Protein AF-A0A528TF82-F1 (afdb_monomer_lite)

pLDDT: mean 95.01, std 3.27, range [76.38, 98.5]

Secondary structure (DSSP, 8-state):
-EEEEE-SS-EEEEE--SS----EEEEETTTTEEEEEEES------TTTT---TTEEEEEEEEEETTEEEEEEEESS-------

Foldseek 3Di:
DWAWDDAQPDIDIDDDDPDDWPWDWDFDVPPTKIKIKTFQDDDPDDPVRQPDHHQFPGWDWDDPDPRIIMIMTTGPHDDDDPDD

Radius of gyration: 12.48 Å; chains: 1; bounding box: 26×31×28 Å

Structure (mmCIF, N/CA/C/O backbone):
data_AF-A0A528TF82-F1
#
_entry.id   AF-A0A528TF82-F1
#
loop_
_atom_site.group_PDB
_atom_site.id
_atom_site.type_symbol
_atom_site.label_atom_id
_atom_site.label_alt_id
_atom_site.label_comp_id
_atom_site.label_asym_id
_atom_site.label_entity_id
_atom_site.label_seq_id
_atom_site.pdbx_PDB_ins_code
_atom_site.Cartn_x
_atom_site.Cartn_y
_atom_site.Cartn_z
_atom_site.occupancy
_atom_site.B_iso_or_equiv
_atom_site.auth_seq_id
_atom_site.auth_comp_id
_atom_site.auth_asym_id
_atom_site.auth_atom_id
_atom_site.pdbx_PDB_model_num
ATOM 1 N N . SER A 1 1 ? -8.381 -5.417 10.077 1.00 87.56 1 SER A N 1
ATOM 2 C CA . SER A 1 1 ? -7.371 -6.494 9.897 1.00 87.56 1 SER A CA 1
ATOM 3 C C . SER A 1 1 ? -6.770 -6.408 8.500 1.00 87.56 1 SER A C 1
ATOM 5 O O . SER A 1 1 ? -7.405 -5.826 7.630 1.00 87.56 1 SER A O 1
ATOM 7 N N . TYR A 1 2 ? -5.566 -6.951 8.279 1.00 95.88 2 TYR A N 1
ATOM 8 C CA . TYR A 1 2 ? -4.866 -6.938 6.984 1.00 95.88 2 TYR A CA 1
ATOM 9 C C . TYR A 1 2 ? -4.658 -8.364 6.469 1.00 95.88 2 TYR A C 1
ATOM 11 O O . TYR A 1 2 ? -4.234 -9.235 7.228 1.00 95.88 2 TYR A O 1
ATOM 19 N N . LYS A 1 3 ? -4.929 -8.610 5.185 1.00 96.25 3 LYS A N 1
ATOM 20 C CA . LYS A 1 3 ? -4.634 -9.882 4.513 1.00 96.25 3 LYS A CA 1
ATOM 21 C C . LYS A 1 3 ? -4.029 -9.628 3.138 1.00 96.25 3 LYS A C 1
ATOM 23 O O . LYS A 1 3 ? -4.471 -8.738 2.419 1.00 96.25 3 LYS A O 1
ATOM 28 N N . MET A 1 4 ? -3.066 -10.463 2.758 1.00 95.81 4 MET A N 1
ATOM 29 C CA . MET A 1 4 ? -2.437 -10.454 1.438 1.00 95.81 4 MET A CA 1
ATOM 30 C C . MET A 1 4 ? -2.319 -11.885 0.904 1.00 95.81 4 MET A C 1
ATOM 32 O O . MET A 1 4 ? -1.731 -12.757 1.550 1.00 95.81 4 MET A O 1
ATOM 36 N N . ALA A 1 5 ? -2.841 -12.115 -0.296 1.00 96.50 5 ALA A N 1
ATOM 37 C CA . ALA A 1 5 ? -2.797 -13.402 -0.980 1.00 96.50 5 ALA A CA 1
ATOM 38 C C . ALA A 1 5 ? -2.550 -13.214 -2.480 1.00 96.50 5 ALA A C 1
ATOM 40 O O . ALA A 1 5 ? -2.813 -12.141 -3.023 1.00 96.50 5 ALA A O 1
ATOM 41 N N . GLY A 1 6 ? -2.052 -14.261 -3.134 1.00 95.94 6 GLY A N 1
ATOM 42 C CA . GLY A 1 6 ? -1.721 -14.250 -4.556 1.00 95.94 6 GLY A CA 1
ATOM 43 C C . GLY A 1 6 ? -0.263 -14.604 -4.828 1.00 95.94 6 GLY A C 1
ATOM 44 O O . GLY A 1 6 ? 0.452 -15.086 -3.944 1.00 95.94 6 GLY A O 1
ATOM 45 N N . ASP A 1 7 ? 0.159 -14.353 -6.060 1.00 95.75 7 ASP A N 1
ATOM 46 C CA . ASP A 1 7 ? 1.421 -14.817 -6.624 1.00 95.75 7 ASP A CA 1
ATOM 47 C C . ASP A 1 7 ? 2.089 -13.757 -7.525 1.00 95.75 7 ASP A C 1
ATOM 49 O O . ASP A 1 7 ? 1.866 -12.550 -7.391 1.00 95.75 7 ASP A O 1
ATOM 53 N N . ALA A 1 8 ? 2.995 -14.198 -8.400 1.00 94.06 8 ALA A N 1
ATOM 54 C CA . ALA A 1 8 ? 3.730 -13.340 -9.325 1.00 94.06 8 ALA A CA 1
ATOM 55 C C . ALA A 1 8 ? 2.885 -12.801 -10.497 1.00 94.06 8 ALA A C 1
ATOM 57 O O . ALA A 1 8 ? 3.419 -12.057 -11.311 1.00 94.06 8 ALA A O 1
ATOM 58 N N . THR A 1 9 ? 1.602 -13.153 -10.591 1.00 94.81 9 THR A N 1
ATOM 59 C CA . THR A 1 9 ? 0.691 -12.741 -11.670 1.00 94.81 9 THR A CA 1
ATOM 60 C C . THR A 1 9 ? -0.458 -11.880 -11.159 1.00 94.81 9 THR A C 1
ATOM 62 O O . THR A 1 9 ? -0.812 -10.889 -11.795 1.00 94.81 9 THR A O 1
ATOM 65 N N . LYS A 1 10 ? -1.017 -12.203 -9.984 1.00 95.81 10 LYS A N 1
ATOM 66 C CA . LYS A 1 10 ? -2.107 -11.435 -9.375 1.00 95.81 10 LYS A CA 1
ATOM 67 C C . LYS A 1 10 ? -1.985 -11.435 -7.860 1.00 95.81 10 LYS A C 1
ATOM 69 O O . LYS A 1 10 ? -1.771 -12.468 -7.234 1.00 95.81 10 LYS A O 1
ATOM 74 N N . MET A 1 11 ? -2.171 -10.259 -7.271 1.00 96.62 11 MET A N 1
ATOM 75 C CA . MET A 1 11 ? -2.191 -10.058 -5.825 1.00 96.62 11 MET A CA 1
ATOM 76 C C . MET A 1 11 ? -3.526 -9.458 -5.403 1.00 96.62 11 MET A C 1
ATOM 78 O O . MET A 1 11 ? -4.050 -8.565 -6.065 1.00 96.62 11 MET A O 1
ATOM 82 N N . ARG A 1 12 ? -4.056 -9.924 -4.273 1.00 96.00 12 ARG A N 1
ATOM 83 C CA . ARG A 1 12 ? -5.208 -9.336 -3.591 1.00 96.00 12 ARG A CA 1
ATOM 84 C C . ARG A 1 12 ? -4.802 -8.940 -2.182 1.00 96.00 12 ARG A C 1
ATOM 86 O O . ARG A 1 12 ? -4.247 -9.746 -1.431 1.00 96.00 12 ARG A O 1
ATOM 93 N N . ILE A 1 13 ? -5.126 -7.704 -1.827 1.00 95.62 13 ILE A N 1
ATOM 94 C CA . ILE A 1 13 ? -4.952 -7.166 -0.483 1.00 95.62 13 ILE A CA 1
ATOM 95 C C . ILE A 1 13 ? -6.323 -6.774 0.037 1.00 95.62 13 ILE A C 1
ATOM 97 O O . ILE A 1 13 ? -7.112 -6.172 -0.682 1.00 95.62 13 ILE A O 1
ATOM 101 N N . VAL A 1 14 ? -6.610 -7.171 1.271 1.00 95.50 14 VAL A N 1
ATOM 102 C CA . VAL A 1 14 ? -7.876 -6.890 1.943 1.00 95.50 14 VAL A CA 1
ATOM 103 C C . VAL A 1 14 ? -7.566 -6.205 3.259 1.00 95.50 14 VAL A C 1
ATOM 105 O O . VAL A 1 14 ? -6.774 -6.712 4.060 1.00 95.50 14 VAL A O 1
ATOM 108 N N . MET A 1 15 ? -8.204 -5.060 3.472 1.00 93.81 15 MET A N 1
ATOM 109 C CA . MET A 1 15 ? -8.140 -4.305 4.713 1.00 93.81 15 MET A CA 1
ATOM 110 C C . MET A 1 1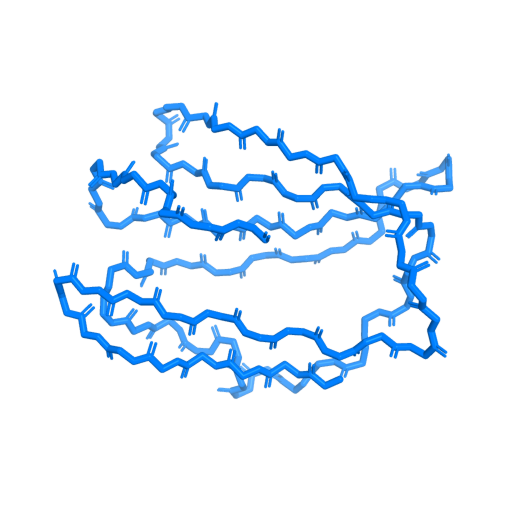5 ? -9.549 -4.119 5.251 1.00 93.81 15 MET A C 1
ATOM 112 O O . MET A 1 15 ? -10.406 -3.575 4.566 1.00 93.81 15 MET A O 1
ATOM 116 N N . ASN A 1 16 ? -9.776 -4.582 6.478 1.00 93.62 16 ASN A N 1
ATOM 117 C CA . ASN A 1 16 ? -11.043 -4.373 7.169 1.00 93.62 16 ASN A CA 1
ATOM 118 C C . ASN A 1 16 ? -10.922 -3.152 8.074 1.00 93.62 16 ASN A C 1
ATOM 120 O O . ASN A 1 16 ? -10.033 -3.127 8.939 1.00 93.62 16 ASN A O 1
ATOM 124 N N . PHE A 1 17 ? -11.846 -2.219 7.881 1.00 93.50 17 PHE A N 1
ATOM 125 C CA . PHE A 1 17 ? -12.040 -1.013 8.674 1.00 93.50 17 PHE A CA 1
ATOM 126 C C . PHE A 1 17 ? -13.273 -1.176 9.573 1.00 93.50 17 PHE A C 1
ATOM 128 O O . PHE A 1 17 ? -14.116 -2.037 9.330 1.00 93.50 17 PHE A O 1
ATOM 135 N N . ASP A 1 18 ? -13.345 -0.385 10.637 1.00 92.25 18 ASP A N 1
ATOM 136 C CA . ASP A 1 18 ? -14.486 -0.316 11.560 1.00 92.25 18 ASP A CA 1
ATOM 137 C C . ASP A 1 18 ? -15.669 0.489 10.994 1.00 92.25 18 ASP A C 1
ATOM 139 O O . ASP A 1 18 ? -16.800 0.342 11.449 1.00 92.25 18 ASP A O 1
ATOM 143 N N . ARG A 1 19 ? -15.406 1.309 9.976 1.00 92.56 19 ARG A N 1
ATOM 144 C CA . ARG A 1 19 ? -16.375 2.050 9.166 1.00 92.56 19 ARG A CA 1
ATOM 145 C C . ARG A 1 19 ? -15.893 2.122 7.726 1.00 92.56 19 ARG A C 1
ATOM 147 O O . ARG A 1 19 ? -14.705 1.945 7.468 1.00 92.56 19 ARG A O 1
ATOM 154 N N . GLU A 1 20 ? -16.800 2.411 6.804 1.00 93.31 20 GLU A N 1
ATOM 155 C CA . GLU A 1 20 ? -16.436 2.691 5.416 1.00 93.31 20 GLU A CA 1
ATOM 156 C C . GLU A 1 20 ? -15.530 3.939 5.357 1.00 93.31 20 GLU A C 1
ATOM 158 O O . GLU A 1 20 ? -15.940 5.008 5.820 1.00 93.31 20 GLU A O 1
ATOM 163 N N . PRO A 1 21 ? -14.275 3.817 4.886 1.00 93.88 21 PRO A N 1
ATOM 164 C CA . PRO A 1 21 ? -13.370 4.955 4.798 1.00 93.88 21 PRO A CA 1
ATOM 165 C C . PRO A 1 21 ? -13.589 5.734 3.496 1.00 93.88 21 PRO A C 1
ATOM 167 O O . PRO A 1 21 ? -13.826 5.140 2.447 1.00 93.88 21 PRO A O 1
ATOM 170 N N . ASP A 1 22 ? -13.409 7.055 3.539 1.00 94.50 22 ASP A N 1
ATOM 171 C CA . ASP A 1 22 ? -13.226 7.850 2.319 1.00 94.50 22 ASP A CA 1
ATOM 172 C C . ASP A 1 22 ? -11.818 7.593 1.763 1.00 94.50 22 ASP A C 1
ATOM 174 O O . ASP A 1 22 ? -10.815 8.001 2.355 1.00 94.50 22 ASP A O 1
ATOM 178 N N . VAL A 1 23 ? -11.732 6.841 0.665 1.00 94.31 23 VAL A N 1
ATOM 179 C CA . VAL A 1 23 ? -10.459 6.387 0.099 1.00 94.31 23 VAL A CA 1
ATOM 180 C C . VAL A 1 23 ? -10.077 7.228 -1.106 1.00 94.31 23 VAL A C 1
ATOM 182 O O . VAL A 1 23 ? -10.808 7.306 -2.093 1.00 94.31 23 VAL A O 1
ATOM 185 N N . LYS A 1 24 ? -8.850 7.748 -1.091 1.00 95.75 24 LYS A N 1
ATOM 186 C CA . LYS A 1 24 ? -8.199 8.309 -2.281 1.00 95.75 24 LYS A CA 1
ATOM 187 C C . LYS A 1 24 ? -7.016 7.440 -2.648 1.00 95.75 24 LYS A C 1
ATOM 189 O O . LYS A 1 24 ? -6.313 6.937 -1.779 1.00 95.75 24 LYS A O 1
ATOM 194 N N . TRP A 1 25 ? -6.762 7.247 -3.932 1.00 96.88 25 TRP A N 1
ATOM 195 C CA . TRP A 1 25 ? -5.630 6.433 -4.353 1.00 96.88 25 TRP A CA 1
ATOM 196 C C . TRP A 1 25 ? -5.065 6.900 -5.683 1.00 96.88 25 TRP A C 1
ATOM 198 O O . TRP A 1 25 ? -5.745 7.537 -6.485 1.00 96.88 25 TRP A O 1
ATOM 208 N N . PHE A 1 26 ? -3.796 6.581 -5.903 1.00 97.31 26 PHE A N 1
ATOM 209 C CA . PHE A 1 26 ? -3.100 6.886 -7.144 1.00 97.31 26 PHE A CA 1
ATOM 210 C C . PHE A 1 26 ? -1.888 5.975 -7.340 1.00 97.31 26 PHE A C 1
ATOM 212 O O . PHE A 1 26 ? -1.406 5.310 -6.416 1.00 97.31 26 PHE A O 1
ATOM 219 N N . LEU A 1 27 ? -1.384 5.950 -8.57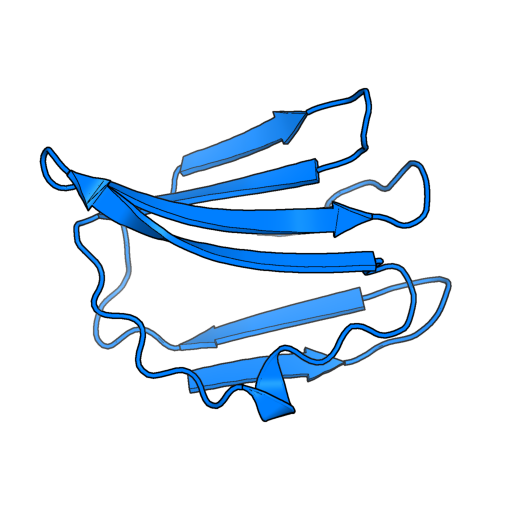4 1.00 97.75 27 LEU A N 1
ATOM 220 C CA . LEU A 1 27 ? -0.197 5.193 -8.950 1.00 97.75 27 LEU A CA 1
ATOM 221 C C . LEU A 1 27 ? 1.002 6.121 -9.125 1.00 97.75 27 LEU A C 1
ATOM 223 O O . LEU A 1 27 ? 0.907 7.170 -9.758 1.00 97.75 27 LEU A O 1
ATOM 227 N N . LEU A 1 28 ? 2.157 5.697 -8.617 1.00 98.06 28 LEU A N 1
ATOM 228 C CA . LEU A 1 28 ? 3.441 6.338 -8.894 1.00 98.06 28 LEU A CA 1
ATOM 229 C C . LEU A 1 28 ? 4.340 5.389 -9.678 1.00 98.06 28 LEU A C 1
ATOM 231 O O . LEU A 1 28 ? 4.278 4.170 -9.516 1.00 98.06 28 LEU A O 1
ATOM 235 N N . ARG A 1 29 ? 5.221 5.961 -10.499 1.00 96.44 29 ARG A N 1
ATOM 236 C CA . ARG A 1 29 ? 6.337 5.246 -11.131 1.00 96.44 29 ARG A CA 1
ATOM 237 C C . ARG A 1 29 ? 7.646 5.559 -10.397 1.00 96.44 29 ARG A C 1
ATOM 239 O O . ARG A 1 29 ? 7.677 6.424 -9.521 1.00 96.44 29 ARG A O 1
ATOM 246 N N . ALA A 1 30 ? 8.703 4.819 -10.740 1.00 94.25 30 ALA A N 1
ATOM 247 C CA . ALA A 1 30 ? 10.065 5.005 -10.228 1.00 94.25 30 ALA A CA 1
ATOM 248 C C . ALA A 1 30 ? 10.180 5.112 -8.680 1.00 94.25 30 ALA A C 1
ATOM 250 O O . ALA A 1 30 ? 10.556 6.163 -8.165 1.00 94.25 30 ALA A O 1
ATOM 251 N N . PRO A 1 31 ? 9.878 4.051 -7.896 1.00 96.25 31 PRO A N 1
ATOM 252 C CA . PRO A 1 31 ? 9.390 2.726 -8.297 1.00 96.25 31 PRO A CA 1
ATOM 253 C C . PRO A 1 31 ? 7.859 2.668 -8.446 1.00 96.25 31 PRO A C 1
ATOM 255 O O . PRO A 1 31 ? 7.149 3.559 -7.972 1.00 96.25 31 PRO A O 1
ATOM 258 N N . HIS A 1 32 ? 7.357 1.597 -9.076 1.00 98.19 32 HIS A N 1
ATOM 259 C CA . HIS A 1 32 ? 5.922 1.330 -9.242 1.00 98.19 32 HIS A CA 1
ATOM 260 C C . HIS A 1 32 ? 5.234 1.161 -7.887 1.00 98.19 32 HIS A C 1
ATOM 262 O O . HIS A 1 32 ? 5.561 0.239 -7.134 1.00 98.19 32 HIS A O 1
ATOM 268 N N . ARG A 1 33 ? 4.301 2.058 -7.560 1.00 98.44 33 ARG A N 1
AT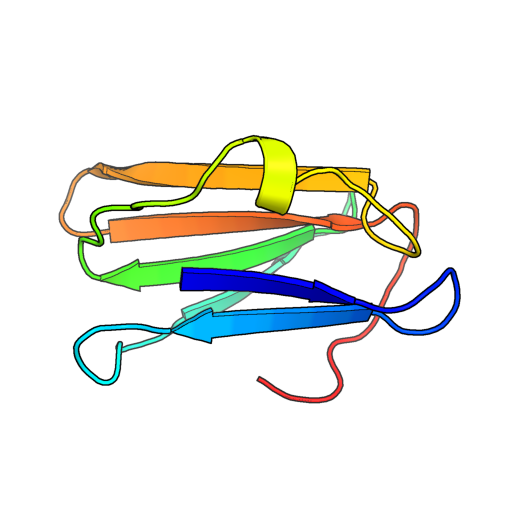OM 269 C CA . ARG A 1 33 ? 3.620 2.088 -6.262 1.00 98.44 33 ARG A CA 1
ATOM 270 C C . ARG A 1 33 ? 2.126 2.314 -6.417 1.00 98.44 33 ARG A C 1
ATOM 272 O O . ARG A 1 33 ? 1.730 3.157 -7.213 1.00 98.44 33 ARG A O 1
ATOM 279 N N . LEU A 1 34 ? 1.343 1.617 -5.598 1.00 97.94 34 LEU A N 1
ATOM 280 C CA . LEU A 1 34 ? -0.036 1.971 -5.287 1.00 97.94 34 LEU A CA 1
ATOM 281 C C . LEU A 1 34 ? -0.005 2.719 -3.964 1.00 97.94 34 LEU A C 1
ATOM 283 O O . LEU A 1 34 ? 0.473 2.183 -2.962 1.00 97.94 34 LEU A O 1
ATOM 287 N N . VAL A 1 35 ? -0.468 3.960 -3.992 1.00 98.00 35 VAL A N 1
ATOM 288 C CA . VAL A 1 35 ? -0.640 4.795 -2.811 1.00 98.00 35 VAL A CA 1
ATOM 289 C C . VAL A 1 35 ? -2.126 4.869 -2.516 1.00 98.00 35 VAL A C 1
ATOM 291 O O . VAL A 1 35 ? -2.906 5.182 -3.411 1.00 98.00 35 VAL A O 1
ATOM 294 N N . VAL A 1 36 ? -2.498 4.559 -1.279 1.00 97.38 36 VAL A N 1
ATOM 295 C CA . VAL A 1 36 ? -3.869 4.632 -0.778 1.00 97.38 36 VAL A CA 1
ATOM 296 C C . 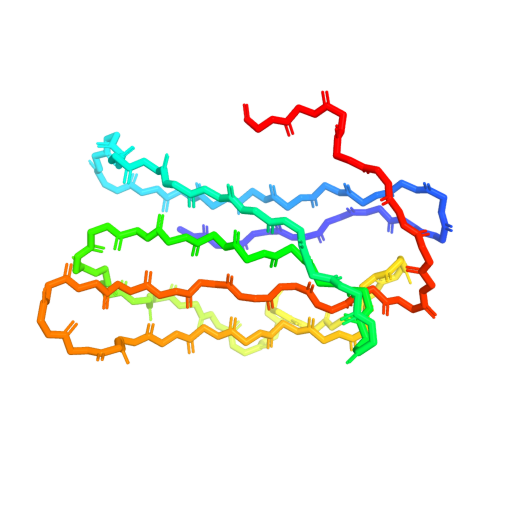VAL A 1 36 ? -3.867 5.554 0.431 1.00 97.38 36 VAL A C 1
ATOM 298 O O . VAL A 1 36 ? -3.250 5.239 1.451 1.00 97.38 36 VAL A O 1
ATOM 301 N N . ASP A 1 37 ? -4.535 6.686 0.288 1.00 97.31 37 ASP A N 1
ATOM 302 C CA . ASP A 1 37 ? -4.786 7.658 1.338 1.00 97.31 37 ASP A CA 1
ATOM 303 C C . ASP A 1 37 ? -6.123 7.354 2.001 1.00 97.31 37 ASP A C 1
ATOM 305 O O . ASP A 1 37 ? -7.122 7.040 1.350 1.00 97.31 37 ASP A O 1
ATOM 309 N N . LEU A 1 38 ? -6.098 7.434 3.321 1.00 96.44 38 LEU A N 1
ATOM 310 C CA . LEU A 1 38 ? -7.186 7.136 4.229 1.00 96.44 38 LEU A CA 1
ATOM 311 C C . LEU A 1 38 ? -7.371 8.342 5.159 1.00 96.44 38 LEU A C 1
ATOM 313 O O . LEU A 1 38 ? -6.393 9.052 5.434 1.00 96.44 38 LEU A O 1
ATOM 317 N N . PRO A 1 39 ? -8.576 8.550 5.720 1.00 95.00 39 PRO A N 1
ATOM 318 C CA . PRO A 1 39 ? -8.728 9.431 6.874 1.00 95.00 39 PRO A CA 1
ATOM 319 C C . PRO A 1 39 ? -7.846 8.932 8.024 1.00 95.00 39 PRO A C 1
ATOM 321 O O . PRO A 1 39 ? -7.391 7.787 7.994 1.00 95.00 39 PRO A O 1
ATOM 324 N N . SER A 1 40 ? -7.620 9.762 9.045 1.00 93.75 40 SER A N 1
ATOM 325 C CA . SER A 1 40 ? -6.814 9.406 10.222 1.00 93.75 40 SER A CA 1
ATOM 326 C C . SER A 1 40 ? -7.171 8.003 10.729 1.00 93.75 40 SER A C 1
ATOM 328 O O . SER A 1 40 ? -8.259 7.757 11.258 1.00 93.75 40 SER A O 1
ATOM 330 N N . THR A 1 41 ? -6.267 7.058 10.467 1.00 93.69 41 THR A N 1
ATOM 331 C CA . THR A 1 41 ? -6.491 5.621 10.611 1.00 93.69 41 THR A CA 1
ATOM 332 C C . THR A 1 41 ? -5.419 5.061 11.519 1.00 93.69 41 THR A C 1
ATOM 334 O O . THR A 1 41 ? -4.230 5.055 11.201 1.00 93.69 41 THR A O 1
ATOM 337 N N . LYS A 1 42 ? -5.845 4.483 12.640 1.00 92.50 42 LYS A N 1
ATOM 338 C CA . LYS A 1 42 ? -4.947 3.719 13.498 1.00 92.50 42 LYS A CA 1
ATOM 339 C C . LYS A 1 42 ? -4.718 2.329 12.901 1.00 92.50 42 LYS A C 1
ATOM 341 O O . LYS A 1 42 ? -5.608 1.480 12.905 1.00 92.50 42 LYS A O 1
ATOM 346 N N . PHE A 1 43 ? -3.506 2.064 12.424 1.00 92.38 43 PHE A N 1
ATOM 347 C CA . PHE A 1 43 ? -3.156 0.760 11.861 1.00 92.38 43 PHE A CA 1
ATOM 348 C C . PHE A 1 43 ? -2.859 -0.276 12.954 1.00 92.38 43 PHE A C 1
ATOM 350 O O . PHE A 1 43 ? -1.776 -0.298 13.534 1.00 92.38 43 PHE A O 1
ATOM 357 N N . ALA A 1 44 ? -3.799 -1.191 13.190 1.00 92.94 44 ALA A N 1
ATOM 358 C CA . ALA A 1 44 ? -3.585 -2.394 13.997 1.00 92.94 44 ALA A CA 1
ATOM 359 C C . ALA A 1 44 ? -3.249 -3.595 13.090 1.00 92.94 44 ALA A C 1
ATOM 361 O O . ALA A 1 44 ? -4.092 -4.456 12.826 1.00 92.94 44 ALA A O 1
ATOM 362 N N . ILE A 1 45 ? -2.028 -3.615 12.547 1.00 93.25 45 ILE A N 1
ATOM 363 C CA . ILE A 1 45 ? -1.554 -4.645 11.610 1.00 93.25 45 ILE A CA 1
ATOM 364 C C . ILE A 1 45 ? -0.360 -5.380 12.220 1.00 93.25 45 ILE A C 1
ATOM 366 O O . ILE A 1 45 ? 0.596 -4.743 12.658 1.00 93.25 45 ILE A O 1
ATOM 370 N N . ASN A 1 46 ? -0.378 -6.717 12.217 1.00 93.81 46 ASN A N 1
ATOM 371 C CA . ASN A 1 46 ? 0.792 -7.479 12.645 1.00 93.81 46 ASN A CA 1
ATOM 372 C C . ASN A 1 46 ? 1.869 -7.435 11.559 1.00 93.81 46 ASN A C 1
ATOM 374 O O . ASN A 1 46 ? 1.583 -7.659 10.382 1.00 93.81 46 ASN A O 1
ATOM 378 N N . ALA A 1 47 ? 3.132 -7.274 11.954 1.00 89.88 47 ALA A N 1
ATOM 379 C CA . ALA A 1 47 ? 4.258 -7.223 11.017 1.00 89.88 47 ALA A CA 1
ATOM 380 C C . ALA A 1 47 ? 4.344 -8.456 10.090 1.00 89.88 47 ALA A C 1
ATOM 382 O O . ALA A 1 47 ? 4.716 -8.344 8.923 1.00 89.88 47 ALA A O 1
ATOM 383 N N . LYS A 1 48 ? 3.944 -9.638 10.578 1.00 92.75 48 LYS A N 1
ATOM 384 C CA . LYS A 1 48 ? 3.904 -10.872 9.776 1.00 92.75 48 LYS A CA 1
ATOM 385 C C . LYS A 1 48 ? 2.896 -10.818 8.620 1.00 92.75 48 LYS A C 1
ATOM 387 O O . LYS A 1 48 ? 3.128 -11.447 7.587 1.00 92.75 48 LYS A O 1
ATOM 392 N N . ASP A 1 49 ? 1.808 -10.065 8.775 1.00 94.38 49 ASP A N 1
ATOM 393 C CA . ASP A 1 49 ? 0.711 -10.015 7.803 1.00 94.38 49 ASP A CA 1
ATOM 394 C C . ASP A 1 49 ? 1.102 -9.180 6.572 1.00 94.38 49 ASP A C 1
ATOM 396 O O . ASP A 1 49 ? 0.619 -9.439 5.472 1.00 94.38 49 ASP A O 1
ATOM 400 N N . VAL A 1 50 ? 2.044 -8.241 6.732 1.00 95.56 50 VAL A N 1
ATOM 401 C CA . VAL A 1 50 ? 2.576 -7.380 5.657 1.00 95.56 50 VAL A CA 1
ATOM 402 C C . VAL A 1 50 ? 3.849 -7.923 5.007 1.00 95.56 50 VAL A C 1
ATOM 404 O O . VAL A 1 50 ? 4.478 -7.237 4.197 1.00 95.56 50 VAL A O 1
ATOM 407 N N . LYS A 1 51 ? 4.239 -9.166 5.319 1.00 95.00 51 LYS A N 1
ATOM 408 C CA . LYS A 1 51 ? 5.380 -9.818 4.670 1.00 95.00 51 LYS A CA 1
ATOM 409 C C . LYS A 1 51 ? 5.134 -9.913 3.161 1.00 95.00 51 LYS A C 1
ATOM 411 O O . LYS A 1 51 ? 4.227 -10.620 2.709 1.00 95.00 51 LYS A O 1
ATOM 416 N N . ALA A 1 52 ? 5.981 -9.216 2.405 1.00 95.50 52 ALA A N 1
ATOM 417 C CA . ALA A 1 52 ? 5.916 -9.125 0.953 1.00 95.50 52 ALA A CA 1
ATOM 418 C C . ALA A 1 52 ? 5.918 -10.509 0.281 1.00 95.50 52 ALA A C 1
ATOM 420 O O . ALA A 1 52 ? 6.634 -11.421 0.701 1.00 95.50 52 ALA A O 1
ATOM 421 N N . ARG A 1 53 ? 5.108 -10.657 -0.772 1.00 96.12 53 ARG A N 1
ATOM 422 C CA . ARG A 1 53 ? 4.977 -11.879 -1.581 1.00 96.12 53 ARG A CA 1
ATOM 423 C C . ARG A 1 53 ? 4.431 -11.547 -2.971 1.00 96.12 53 ARG A C 1
ATOM 425 O O . ARG A 1 53 ? 3.881 -10.466 -3.180 1.00 96.12 53 ARG A O 1
ATOM 432 N N . GLY A 1 54 ? 4.579 -12.491 -3.901 1.00 96.62 54 GLY A N 1
ATOM 433 C CA . GLY A 1 54 ? 4.063 -12.351 -5.264 1.00 96.62 54 GLY A CA 1
ATOM 434 C C . GLY A 1 54 ? 4.592 -11.095 -5.959 1.00 96.62 54 GLY A C 1
ATOM 435 O O . GLY A 1 54 ? 5.806 -10.868 -5.955 1.00 96.62 54 GLY A O 1
ATOM 436 N N . LEU A 1 55 ? 3.692 -10.273 -6.505 1.00 97.19 55 LEU A N 1
ATOM 437 C CA . LEU A 1 55 ? 4.007 -8.980 -7.135 1.00 97.19 55 LEU A CA 1
ATOM 438 C C . LEU A 1 55 ? 4.486 -7.892 -6.160 1.00 97.19 55 LEU A C 1
ATOM 440 O O . LEU A 1 55 ? 5.123 -6.927 -6.587 1.00 97.19 55 LEU A O 1
ATOM 444 N N . VAL A 1 56 ? 4.185 -8.010 -4.864 1.00 97.56 56 VAL A N 1
ATOM 445 C CA . VAL A 1 56 ? 4.510 -6.977 -3.873 1.00 97.56 56 VAL A CA 1
ATOM 446 C C . VAL A 1 56 ? 5.967 -7.116 -3.444 1.00 97.56 56 VAL A C 1
ATOM 448 O O . VAL A 1 56 ? 6.409 -8.177 -3.003 1.00 97.56 56 VAL A O 1
ATOM 451 N N . ARG A 1 57 ? 6.721 -6.022 -3.559 1.00 97.75 57 ARG A N 1
ATOM 452 C CA . ARG A 1 57 ? 8.094 -5.883 -3.063 1.00 97.75 57 ARG A CA 1
ATOM 453 C C . ARG A 1 57 ? 8.128 -5.421 -1.610 1.00 97.75 57 ARG A C 1
ATOM 455 O O . ARG A 1 57 ? 8.934 -5.924 -0.838 1.00 97.75 57 ARG A O 1
ATOM 462 N N . SER A 1 58 ? 7.283 -4.464 -1.241 1.00 97.75 58 SER A N 1
ATOM 463 C CA . SER A 1 58 ? 7.183 -3.968 0.134 1.00 97.75 58 SER A CA 1
ATOM 464 C C . SER A 1 58 ? 5.839 -3.301 0.399 1.00 97.75 58 SER A C 1
ATOM 466 O O . SER A 1 58 ? 5.173 -2.817 -0.519 1.00 97.75 58 SER A O 1
ATOM 468 N N . VAL A 1 59 ? 5.468 -3.268 1.676 1.00 97.81 59 VAL A N 1
ATOM 469 C CA . VAL A 1 59 ? 4.293 -2.571 2.199 1.00 97.81 59 VAL A CA 1
ATOM 470 C C . VAL A 1 59 ? 4.781 -1.568 3.235 1.00 97.81 59 VAL A C 1
ATOM 472 O O . VAL A 1 59 ? 5.574 -1.922 4.106 1.00 97.81 59 VAL A O 1
ATOM 475 N N . ARG A 1 60 ? 4.322 -0.322 3.144 1.00 96.44 60 ARG A N 1
ATOM 476 C CA . ARG A 1 60 ? 4.515 0.700 4.178 1.00 96.44 60 ARG A CA 1
ATOM 477 C C . ARG A 1 60 ? 3.173 1.296 4.540 1.00 96.44 60 ARG A C 1
ATOM 479 O O . ARG A 1 60 ? 2.319 1.427 3.672 1.00 96.44 60 ARG A O 1
ATOM 486 N N . TYR A 1 61 ? 3.004 1.663 5.796 1.00 96.75 61 TYR A N 1
ATOM 487 C CA . TYR A 1 61 ? 1.819 2.361 6.260 1.00 96.75 61 TYR A CA 1
ATOM 488 C C . TYR A 1 61 ? 2.178 3.277 7.422 1.00 96.75 61 TYR A C 1
ATOM 490 O O . TYR A 1 61 ? 3.166 3.031 8.115 1.00 96.75 61 TYR A O 1
ATOM 498 N N . GLY A 1 62 ? 1.385 4.320 7.625 1.00 95.69 62 GLY A N 1
ATOM 499 C CA . GLY A 1 62 ? 1.575 5.235 8.739 1.00 95.69 62 GLY A CA 1
ATOM 500 C C . GLY A 1 62 ? 0.629 6.423 8.696 1.00 95.69 62 GLY A C 1
ATOM 501 O O . GLY A 1 62 ? -0.033 6.675 7.686 1.00 95.69 62 GLY A O 1
ATOM 502 N N . ASP A 1 63 ? 0.584 7.127 9.818 1.00 94.81 63 ASP A N 1
ATOM 503 C CA . ASP A 1 63 ? -0.018 8.450 9.921 1.00 94.81 63 ASP A CA 1
ATOM 504 C C . ASP A 1 63 ? 0.913 9.470 9.238 1.00 94.81 63 ASP A C 1
ATOM 506 O O . ASP A 1 63 ? 2.137 9.384 9.378 1.00 94.81 63 ASP A O 1
ATOM 510 N N . LEU A 1 64 ? 0.347 10.372 8.435 1.00 93.38 64 LEU A N 1
ATOM 511 C CA . LEU A 1 64 ? 1.079 11.432 7.734 1.00 93.38 64 LEU A CA 1
ATOM 512 C C . LEU A 1 64 ? 0.925 12.807 8.399 1.00 93.38 64 LEU A C 1
ATOM 514 O O . LEU A 1 64 ? 1.496 13.778 7.911 1.00 93.38 64 LEU A O 1
ATOM 518 N N . GLY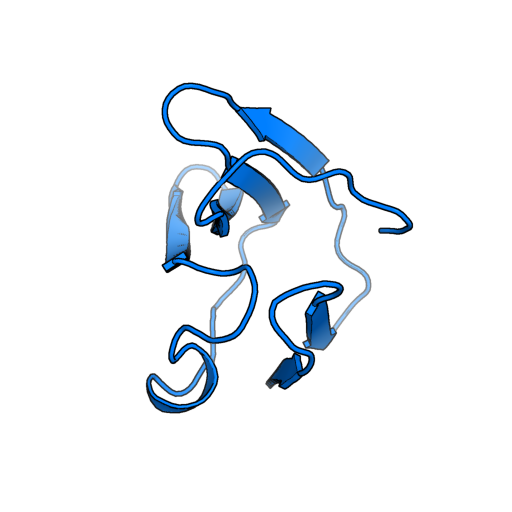 A 1 65 ? 0.176 12.895 9.494 1.00 90.88 65 GLY A N 1
ATOM 519 C CA . GLY A 1 65 ? -0.299 14.136 10.079 1.00 90.88 65 GLY A CA 1
ATOM 520 C C . GLY A 1 65 ? -1.552 14.664 9.381 1.00 90.88 65 GLY A C 1
ATOM 521 O O . GLY A 1 65 ? -2.050 14.093 8.410 1.00 90.88 65 GLY A O 1
ATOM 522 N N . GLU A 1 66 ? -2.084 15.765 9.919 1.00 91.12 66 GLU A N 1
ATOM 523 C CA . GLU A 1 66 ? -3.162 16.557 9.297 1.00 91.12 66 GLU A CA 1
ATOM 524 C C . GLU A 1 66 ? -4.426 15.753 8.936 1.00 91.12 66 GLU A C 1
ATOM 526 O O . GLU A 1 66 ? -5.153 16.068 7.998 1.00 91.12 66 GLU A O 1
ATOM 531 N N . GLY A 1 67 ? -4.707 14.694 9.698 1.00 93.25 67 GLY A N 1
ATOM 532 C CA . GLY A 1 67 ? -5.892 13.865 9.495 1.00 93.25 67 GLY A CA 1
ATOM 533 C C . GLY A 1 67 ? -5.776 12.854 8.351 1.00 93.25 67 GLY A C 1
ATOM 534 O O . GLY A 1 67 ? -6.786 12.239 8.006 1.00 93.25 67 GLY A O 1
ATOM 535 N N . VAL A 1 68 ? -4.580 12.644 7.790 1.00 95.56 68 VAL A N 1
ATOM 536 C CA . VAL A 1 68 ? -4.337 11.696 6.697 1.00 95.56 68 VAL A CA 1
ATOM 537 C C . VAL A 1 68 ? -3.462 10.540 7.168 1.00 95.56 68 VAL A C 1
ATOM 539 O O . VAL A 1 68 ? -2.461 10.693 7.861 1.00 95.56 68 VAL A O 1
ATOM 542 N N . SER A 1 69 ? -3.828 9.339 6.750 1.00 97.12 69 SER A N 1
ATOM 543 C CA . SER A 1 69 ? -3.030 8.130 6.898 1.00 97.12 69 SER A CA 1
ATOM 544 C C . SER A 1 69 ? -2.806 7.508 5.528 1.00 97.12 69 SER A C 1
ATOM 546 O O . SER A 1 69 ? -3.649 7.628 4.646 1.00 97.12 69 SER A O 1
ATOM 548 N N . ARG A 1 70 ? -1.672 6.841 5.316 1.00 97.62 70 ARG A N 1
ATOM 549 C CA . ARG A 1 70 ? -1.306 6.324 3.991 1.00 97.62 70 ARG A CA 1
ATOM 550 C C . ARG A 1 70 ? -0.815 4.895 4.059 1.00 97.62 70 ARG A C 1
ATOM 552 O O . ARG A 1 70 ? 0.031 4.570 4.884 1.00 97.62 70 ARG A O 1
ATOM 559 N N . LEU A 1 71 ? -1.283 4.072 3.126 1.00 96.81 71 LEU A N 1
ATOM 560 C CA . LEU A 1 71 ? -0.719 2.775 2.769 1.00 96.81 71 LEU A CA 1
ATOM 561 C C . LEU A 1 71 ? 0.003 2.900 1.422 1.00 96.81 71 LEU A C 1
ATOM 563 O O . LEU A 1 71 ? -0.517 3.464 0.464 1.00 96.81 71 LEU A O 1
ATOM 567 N N . ILE A 1 72 ? 1.201 2.332 1.327 1.00 97.81 72 ILE A N 1
ATOM 568 C CA . ILE A 1 72 ? 1.983 2.258 0.096 1.00 97.81 72 ILE A CA 1
ATOM 569 C C . ILE A 1 72 ? 2.346 0.806 -0.171 1.00 97.81 72 ILE A C 1
ATOM 571 O O . ILE A 1 72 ? 3.043 0.171 0.622 1.00 97.81 72 ILE A O 1
ATOM 575 N N . LEU A 1 73 ? 1.950 0.312 -1.337 1.00 97.69 73 LEU A N 1
ATOM 576 C CA . LEU A 1 73 ? 2.388 -0.970 -1.872 1.00 97.69 73 LEU A CA 1
ATOM 577 C C . LEU A 1 73 ? 3.384 -0.711 -2.990 1.00 97.69 73 LEU A C 1
ATOM 579 O O . LEU A 1 73 ? 3.047 -0.071 -3.981 1.00 97.69 73 LEU A O 1
ATOM 583 N N . THR A 1 74 ? 4.608 -1.207 -2.847 1.00 98.50 74 THR A N 1
ATOM 584 C CA . THR A 1 74 ? 5.614 -1.131 -3.914 1.00 98.50 74 THR A CA 1
ATOM 585 C C . THR A 1 74 ? 5.612 -2.442 -4.684 1.00 98.50 74 THR A C 1
ATOM 587 O O . THR A 1 74 ? 5.776 -3.502 -4.082 1.00 98.50 74 THR A O 1
ATOM 590 N N . GLY A 1 75 ? 5.437 -2.383 -6.002 1.00 97.75 75 GLY A N 1
ATOM 591 C CA . GLY A 1 75 ? 5.509 -3.543 -6.887 1.00 97.75 75 GLY A CA 1
ATOM 592 C C . GLY A 1 75 ? 6.950 -3.936 -7.217 1.00 97.75 75 GLY A C 1
ATOM 593 O O . GLY A 1 75 ? 7.865 -3.111 -7.169 1.00 97.75 75 GLY A O 1
ATOM 594 N N . LYS A 1 76 ? 7.162 -5.205 -7.576 1.00 97.56 76 LYS A N 1
ATOM 595 C CA . LYS A 1 76 ? 8.431 -5.687 -8.156 1.00 97.56 76 LYS A CA 1
ATOM 596 C C . LYS A 1 76 ? 8.650 -5.198 -9.594 1.00 97.56 76 LYS A C 1
ATOM 598 O O . LYS A 1 76 ? 9.790 -5.135 -10.035 1.00 97.56 76 LYS A O 1
ATOM 603 N N . GLY A 1 77 ? 7.578 -4.818 -10.284 1.00 96.12 77 GLY A N 1
ATOM 604 C CA . GLY A 1 77 ? 7.571 -4.251 -11.630 1.00 96.12 77 GLY A CA 1
ATOM 605 C C . GLY A 1 77 ? 6.283 -3.456 -11.876 1.00 96.12 77 GLY A C 1
ATOM 606 O O . GLY A 1 77 ? 5.548 -3.199 -10.915 1.00 96.12 77 GLY A O 1
ATOM 607 N N . PRO A 1 78 ? 6.010 -3.050 -13.128 1.00 96.31 78 PRO A N 1
ATOM 608 C CA . PRO A 1 78 ? 4.737 -2.442 -13.499 1.00 96.31 78 PRO A CA 1
ATOM 609 C C . PRO A 1 78 ? 3.559 -3.357 -13.154 1.00 96.31 78 PRO A C 1
ATOM 611 O O . PRO A 1 78 ? 3.650 -4.576 -13.281 1.00 96.31 78 PRO A O 1
ATOM 614 N N . PHE A 1 79 ? 2.444 -2.768 -12.735 1.00 96.50 79 PHE A N 1
ATOM 615 C CA . PHE A 1 79 ? 1.192 -3.477 -12.489 1.00 96.50 79 PHE A CA 1
ATOM 616 C C . PHE A 1 79 ? 0.010 -2.551 -12.778 1.00 96.50 79 PHE A C 1
ATOM 618 O O . PHE A 1 79 ? 0.158 -1.327 -12.787 1.00 96.50 79 PHE A O 1
ATOM 625 N N . ALA A 1 80 ? -1.160 -3.149 -12.981 1.00 95.69 80 ALA A N 1
ATOM 626 C CA . ALA A 1 80 ? -2.437 -2.452 -13.063 1.00 95.69 80 ALA A CA 1
ATOM 627 C C . ALA A 1 80 ? -3.304 -2.802 -11.844 1.00 95.69 80 ALA A C 1
ATOM 629 O O . ALA A 1 80 ? -3.122 -3.854 -11.225 1.00 95.69 80 ALA A O 1
ATOM 630 N N . VAL A 1 81 ? -4.240 -1.917 -11.501 1.00 95.25 81 VAL A N 1
ATOM 631 C CA . VAL A 1 81 ? -5.245 -2.150 -10.456 1.00 95.25 81 VAL A CA 1
ATOM 632 C C . VAL A 1 81 ? -6.559 -2.499 -11.148 1.00 95.25 81 VAL A C 1
ATOM 634 O O . VAL A 1 81 ? -7.073 -1.703 -11.922 1.00 95.25 81 VAL A O 1
ATOM 637 N N . ASP A 1 82 ? -7.056 -3.709 -10.895 1.00 91.94 82 ASP A N 1
ATOM 638 C CA . ASP A 1 82 ? -8.275 -4.262 -11.509 1.00 91.94 82 ASP A CA 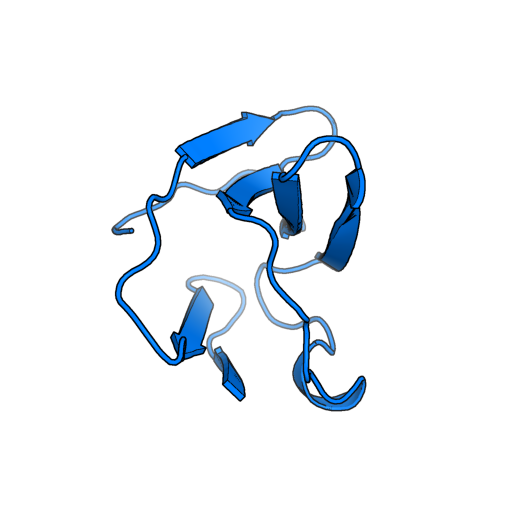1
ATOM 639 C C . ASP A 1 82 ? -9.545 -3.717 -10.831 1.00 91.94 82 ASP A C 1
ATOM 641 O O . ASP A 1 82 ? -10.512 -3.326 -11.479 1.00 91.94 82 ASP A O 1
ATOM 645 N N . ARG A 1 83 ? -9.529 -3.645 -9.496 1.00 82.19 83 ARG A N 1
ATOM 646 C CA . ARG A 1 83 ? -10.619 -3.100 -8.685 1.00 82.19 83 ARG A CA 1
ATOM 647 C C . ARG A 1 83 ? -10.074 -2.532 -7.381 1.00 82.19 83 ARG A C 1
ATOM 649 O O . ARG A 1 83 ? -9.161 -3.132 -6.803 1.00 82.19 83 ARG A O 1
ATOM 656 N N . LEU A 1 84 ? -10.660 -1.419 -6.946 1.00 76.38 84 LEU A N 1
ATOM 657 C CA . LEU A 1 84 ? -10.549 -0.915 -5.582 1.00 76.38 84 LEU A CA 1
ATOM 658 C C . LEU A 1 84 ? -11.849 -1.205 -4.831 1.00 76.38 84 LEU A C 1
ATOM 660 O O . LEU A 1 84 ? -12.917 -1.014 -5.457 1.00 76.38 84 LEU A O 1
#

Sequence (84 aa):
SYKMAGDATKMRIVMNFDREPDVKWFLLRAPHRLVVDLPSTKFAINAKDVKARGLVRSVRYGDLGEGVSRLILTGKGPFAVDRL